Protein AF-A0AAE3WMZ9-F1 (afdb_monomer)

Nearest PDB structures (foldseek):
  2ive-assembly1_A  TM=8.200E-01  e=1.155E-06  Myxococcus xanthus
  2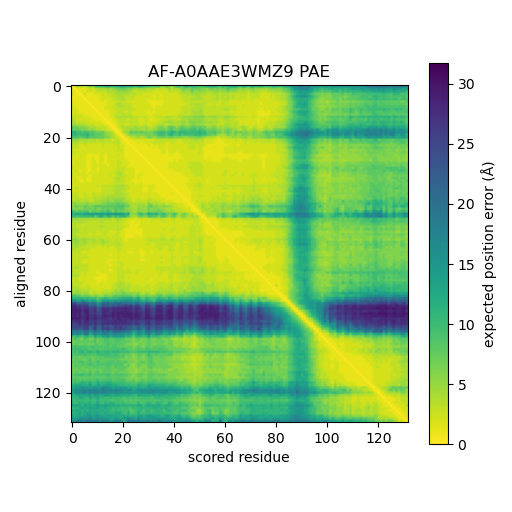ive-assembly2_B  TM=8.309E-01  e=5.685E-06  Myxococcus xanthus
  2ivd-assembly1_A  TM=7.754E-01  e=2.100E-06  Myxococcus xanthus
  2ivd-assembly2_B  TM=7.984E-01  e=4.658E-06  Myxococcus xanthus
  4ivm-assembly1_B  TM=8.363E-01  e=3.649E-05  Homo sapiens

Radius of gyration: 21.32 Å; Cα contacts (8 Å, |Δi|>4): 100; chains: 1; bounding box: 53×37×50 Å

Solvent-accessible surface area (backbone atoms only — not comparable to full-atom values): 8154 Å² total; per-residue (Å²): 108,72,67,41,53,53,44,29,57,44,22,77,73,44,78,47,80,83,75,84,69,83,48,26,42,39,60,52,41,33,71,45,32,25,58,60,47,33,68,74,47,49,47,63,58,45,33,75,74,68,72,51,63,46,70,72,37,49,26,65,84,72,52,42,65,57,57,54,30,18,72,75,51,34,11,49,67,60,26,51,64,69,67,44,76,73,77,65,96,65,63,99,76,61,80,79,73,63,95,76,82,79,50,99,83,40,69,65,52,58,56,56,51,53,58,72,66,45,81,90,60,87,86,75,77,96,65,82,86,88,76,134

InterPro domains:
  IPR002937 Amine oxidase [PF01593] (4-132)
  IPR004572 Protoporphyrinogen oxidase [TIGR00562] (1-132)
  IPR036188 FAD/NAD(P)-binding domain superfamily [G3DSA:3.50.50.60] (1-132)
  IPR036188 FAD/NAD(P)-binding domain superfamily [SSF51905] (4-132)
  IPR050464 Zeta Carotene Desaturase and Related Oxidoreductases [PTHR42923] (14-131)

Sequence (132 aa):
SLSGKARAAMDFILPASKTKDDQSLGEFFRRRVGDEVVENLIEPLLSGIYAGDIDKLSLMSTFPQFYQTEQKHRSLILGMKKTRPQGSGQQLTAKKQGQFQTLSTGLQTLVEEIEKQLKLTKVYKGTKVTKL

Structure (mmCIF, N/CA/C/O backbone):
data_AF-A0AAE3WMZ9-F1
#
_entry.id   AF-A0AAE3WMZ9-F1
#
loop_
_atom_site.group_PDB
_atom_site.id
_atom_site.type_symbol
_atom_site.label_atom_id
_atom_site.label_alt_id
_atom_site.label_comp_id
_atom_site.label_asym_id
_atom_site.label_entity_id
_atom_site.label_seq_id
_atom_site.pdbx_PDB_ins_code
_atom_site.Cartn_x
_atom_site.Cartn_y
_atom_site.Cartn_z
_atom_site.occupancy
_atom_site.B_iso_or_equiv
_atom_site.auth_seq_id
_atom_site.auth_comp_id
_atom_site.auth_asym_id
_atom_site.auth_atom_id
_atom_site.pdbx_PDB_model_num
ATOM 1 N N . SER A 1 1 ? 20.255 -7.873 -8.310 1.00 91.38 1 SER A N 1
ATOM 2 C CA . SER A 1 1 ? 21.070 -8.267 -9.468 1.00 91.38 1 SER A CA 1
ATOM 3 C C . SER A 1 1 ? 21.323 -7.052 -10.365 1.00 91.38 1 SER A C 1
ATOM 5 O O . SER A 1 1 ? 20.673 -6.016 -10.205 1.00 91.38 1 SER A O 1
ATOM 7 N N . LEU A 1 2 ? 22.299 -7.129 -11.277 1.00 92.81 2 LEU A N 1
ATOM 8 C CA . LEU A 1 2 ? 22.549 -6.059 -12.253 1.00 92.81 2 LEU A CA 1
ATOM 9 C C . LEU A 1 2 ? 21.416 -5.970 -13.290 1.00 92.81 2 LEU A C 1
ATOM 11 O O . LEU A 1 2 ? 20.991 -4.869 -13.636 1.00 92.81 2 LEU A O 1
ATOM 15 N N . SER A 1 3 ? 20.887 -7.117 -13.722 1.00 94.25 3 SER A N 1
ATOM 16 C CA . SER A 1 3 ? 19.760 -7.208 -14.655 1.00 94.25 3 SER A CA 1
ATOM 17 C C . SER A 1 3 ? 18.478 -6.611 -14.072 1.00 94.25 3 SER A C 1
ATOM 19 O O . SER A 1 3 ? 17.817 -5.838 -14.757 1.00 94.25 3 SER A O 1
ATOM 21 N N . GLY A 1 4 ? 18.166 -6.862 -12.798 1.00 94.12 4 GLY A N 1
ATOM 22 C CA . GLY A 1 4 ? 17.012 -6.274 -12.110 1.00 94.12 4 GLY A CA 1
ATOM 23 C C . GLY A 1 4 ? 17.094 -4.752 -12.003 1.00 94.12 4 GLY A C 1
ATOM 24 O O . GLY A 1 4 ? 16.128 -4.048 -12.285 1.00 94.12 4 GLY A O 1
ATOM 25 N N . LYS A 1 5 ? 18.279 -4.209 -11.696 1.00 95.19 5 LYS A N 1
ATOM 26 C CA . LYS A 1 5 ? 18.501 -2.752 -11.698 1.00 95.19 5 LYS A CA 1
ATOM 27 C C . LYS A 1 5 ? 18.361 -2.151 -13.097 1.00 95.19 5 LYS A C 1
ATOM 29 O O . LYS A 1 5 ? 17.738 -1.102 -13.240 1.00 95.19 5 LYS A O 1
ATOM 34 N N . ALA A 1 6 ? 18.909 -2.808 -14.120 1.00 96.38 6 ALA A N 1
ATOM 35 C CA . ALA A 1 6 ? 18.744 -2.383 -15.508 1.00 96.38 6 ALA A CA 1
ATOM 36 C C . ALA A 1 6 ? 17.264 -2.419 -15.930 1.00 96.38 6 ALA A C 1
ATOM 38 O O . ALA A 1 6 ? 16.764 -1.464 -16.523 1.00 96.38 6 ALA A O 1
ATOM 39 N N . ARG A 1 7 ? 16.531 -3.471 -15.540 1.00 96.69 7 ARG A N 1
ATOM 40 C CA . ARG A 1 7 ? 15.089 -3.603 -15.769 1.00 96.69 7 ARG A CA 1
ATOM 41 C C . ARG A 1 7 ? 14.294 -2.489 -15.095 1.00 96.69 7 ARG A C 1
ATOM 43 O O . ARG A 1 7 ? 13.397 -1.934 -15.730 1.00 96.69 7 ARG A O 1
ATOM 50 N N . ALA A 1 8 ? 14.633 -2.134 -13.861 1.00 96.50 8 ALA A N 1
ATOM 51 C CA . ALA A 1 8 ? 14.005 -1.028 -13.149 1.00 96.50 8 ALA A CA 1
ATOM 52 C C . ALA A 1 8 ? 14.307 0.328 -13.805 1.00 96.50 8 ALA A C 1
ATOM 54 O O . ALA A 1 8 ? 13.420 1.170 -13.924 1.00 96.50 8 ALA A O 1
ATOM 55 N N . ALA A 1 9 ? 15.533 0.524 -14.300 1.00 96.31 9 ALA A N 1
ATOM 56 C CA . ALA A 1 9 ? 15.919 1.732 -15.028 1.00 96.31 9 ALA A CA 1
ATOM 57 C C . ALA A 1 9 ? 15.134 1.914 -16.341 1.00 96.31 9 ALA A C 1
ATOM 59 O O . ALA A 1 9 ? 14.965 3.043 -16.800 1.00 96.31 9 ALA A O 1
ATOM 60 N N . MET A 1 10 ? 14.571 0.853 -16.927 1.00 96.56 10 MET A N 1
ATOM 61 C CA . MET A 1 10 ? 13.694 1.008 -18.092 1.00 96.56 10 MET A CA 1
ATOM 62 C C . MET A 1 10 ? 12.433 1.837 -17.794 1.00 96.56 10 MET A C 1
ATOM 64 O O . MET A 1 10 ? 11.863 2.406 -18.724 1.00 96.56 10 MET A O 1
ATOM 68 N N . ASP A 1 11 ? 12.038 2.021 -16.526 1.00 96.81 11 ASP A N 1
ATOM 69 C CA . ASP A 1 11 ? 10.955 2.941 -16.140 1.00 96.81 11 ASP A CA 1
ATOM 70 C C . ASP A 1 11 ? 11.126 4.359 -16.725 1.00 96.81 11 ASP A C 1
ATOM 72 O O . ASP A 1 11 ? 10.130 5.014 -17.038 1.00 96.81 11 ASP A O 1
ATOM 76 N N . PHE A 1 12 ? 12.366 4.818 -16.945 1.00 96.00 12 PHE A N 1
ATOM 77 C CA . PHE A 1 12 ? 12.662 6.122 -17.553 1.00 96.00 12 PHE A CA 1
ATOM 78 C C . PHE A 1 12 ? 12.163 6.256 -18.999 1.00 96.00 12 PHE A C 1
ATOM 80 O O . PHE A 1 12 ? 11.905 7.371 -19.464 1.00 96.00 12 PHE A O 1
ATOM 87 N N . ILE A 1 13 ? 12.036 5.144 -19.724 1.00 95.44 13 ILE A N 1
ATOM 88 C CA . ILE A 1 13 ? 11.693 5.120 -21.152 1.00 95.44 13 ILE A CA 1
ATOM 89 C C . ILE A 1 13 ? 10.360 4.426 -21.447 1.00 95.44 13 ILE A C 1
ATOM 91 O O . ILE A 1 13 ? 9.805 4.659 -22.520 1.00 95.44 13 ILE A O 1
ATOM 95 N N . LEU A 1 14 ? 9.811 3.648 -20.512 1.00 94.75 14 LEU A N 1
ATOM 96 C CA . LEU A 1 14 ? 8.521 2.980 -20.687 1.00 94.75 14 LEU A CA 1
ATOM 97 C C . LEU A 1 14 ? 7.367 3.987 -20.875 1.00 94.75 14 LEU A C 1
ATOM 99 O O . LEU A 1 14 ? 7.352 5.042 -20.232 1.00 94.75 14 LEU A O 1
ATOM 103 N N . PRO A 1 15 ? 6.391 3.692 -21.754 1.00 93.38 15 PRO A N 1
ATOM 104 C CA . PRO A 1 15 ? 5.195 4.513 -21.904 1.00 93.38 15 PRO A CA 1
ATOM 105 C C . PRO A 1 15 ? 4.293 4.412 -20.666 1.00 93.38 15 PRO A C 1
ATOM 107 O O . PRO A 1 15 ? 4.365 3.453 -19.899 1.00 93.38 15 PRO A O 1
ATOM 110 N N . ALA A 1 16 ? 3.429 5.411 -20.483 1.00 92.56 16 ALA A N 1
ATOM 111 C CA . ALA A 1 16 ? 2.368 5.357 -19.484 1.00 92.56 16 ALA A CA 1
ATOM 112 C C . ALA A 1 16 ? 1.328 4.294 -19.870 1.00 92.56 16 ALA A C 1
ATOM 114 O O . ALA A 1 16 ? 1.136 4.014 -21.061 1.00 92.56 16 ALA A O 1
ATOM 115 N N . SER A 1 17 ? 0.647 3.718 -18.880 1.00 89.38 17 SER A N 1
ATOM 116 C CA . SER A 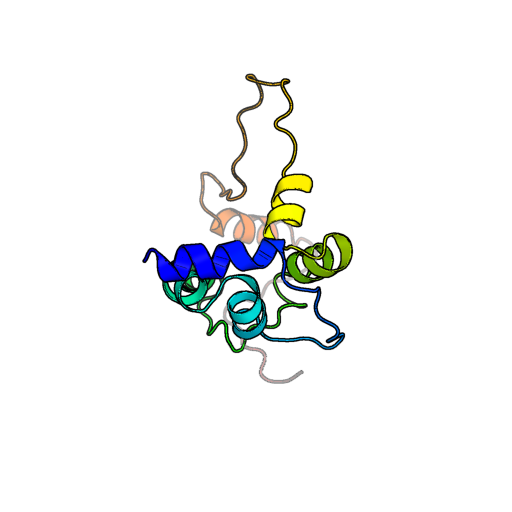1 17 ? -0.424 2.764 -19.141 1.00 89.38 17 SER A CA 1
ATOM 117 C C . SER A 1 17 ? -1.592 3.415 -19.882 1.00 89.38 17 SER A C 1
ATOM 119 O O . SER A 1 17 ? -2.005 4.540 -19.588 1.00 89.38 17 SER A O 1
ATOM 121 N N . LYS A 1 18 ? -2.157 2.671 -20.836 1.00 88.00 18 LYS A N 1
ATOM 122 C CA . LYS A 1 18 ? -3.440 3.012 -21.467 1.00 88.00 18 LYS A CA 1
ATOM 123 C C . LYS A 1 18 ? -4.631 2.443 -20.694 1.00 88.00 18 LYS A C 1
ATOM 125 O O . LYS A 1 18 ? -5.753 2.878 -20.937 1.00 88.00 18 LYS A O 1
ATOM 130 N N . THR A 1 19 ? -4.389 1.489 -19.794 1.00 80.81 19 THR A N 1
ATOM 131 C CA . THR A 1 19 ? -5.411 0.887 -18.937 1.00 80.81 19 THR A CA 1
ATOM 132 C C . THR A 1 19 ? -5.978 1.957 -18.017 1.00 80.81 19 THR A C 1
ATOM 134 O O . THR A 1 19 ? -5.231 2.573 -17.257 1.00 80.81 19 THR A O 1
ATOM 137 N N . LYS A 1 20 ? -7.286 2.199 -18.127 1.00 81.69 20 LYS A N 1
ATOM 138 C CA . LYS A 1 20 ? -8.023 3.128 -17.259 1.00 81.69 20 LYS A CA 1
ATOM 139 C C . LYS A 1 20 ? -8.713 2.420 -16.097 1.00 81.69 20 LYS A C 1
ATOM 141 O O . LYS A 1 20 ? -9.079 3.088 -15.135 1.00 81.69 20 LYS A O 1
ATOM 146 N N . ASP A 1 21 ? -8.878 1.108 -16.210 1.00 88.81 21 ASP A N 1
ATOM 147 C CA . ASP A 1 21 ? -9.462 0.271 -15.174 1.00 88.81 21 ASP A CA 1
ATOM 148 C C . ASP A 1 21 ? -8.461 0.026 -14.041 1.00 88.81 21 ASP A C 1
ATOM 150 O O . ASP A 1 21 ? -7.245 0.202 -14.195 1.00 88.81 21 ASP A O 1
ATOM 154 N N . ASP A 1 22 ? -8.993 -0.352 -12.882 1.00 93.94 22 ASP A N 1
ATOM 155 C CA . ASP A 1 22 ? -8.174 -0.711 -11.732 1.00 93.94 22 ASP A CA 1
ATOM 156 C C . ASP A 1 22 ? -7.374 -1.992 -12.011 1.00 93.94 22 ASP A C 1
ATOM 158 O O . ASP A 1 22 ? -7.823 -2.887 -12.726 1.00 93.94 22 ASP A O 1
ATOM 162 N N . GLN A 1 23 ? -6.174 -2.063 -11.444 1.00 94.62 23 GLN A N 1
ATOM 163 C CA . GLN A 1 23 ? -5.248 -3.186 -11.591 1.00 94.62 23 GLN A CA 1
ATOM 164 C C . GLN A 1 23 ? -4.607 -3.486 -10.238 1.00 94.62 23 GLN A C 1
ATOM 166 O O . GLN A 1 23 ? -4.639 -2.649 -9.329 1.00 94.62 23 GLN A O 1
ATOM 171 N N . SER A 1 24 ? -3.996 -4.659 -10.091 1.00 95.50 24 SER A N 1
ATOM 172 C CA . SER A 1 24 ? -3.312 -4.978 -8.841 1.00 95.50 24 SER A CA 1
ATOM 173 C C . SER A 1 24 ? -2.019 -4.174 -8.674 1.00 95.50 24 SER A C 1
ATOM 175 O O . SER A 1 24 ? -1.389 -3.740 -9.646 1.00 95.50 24 SER A O 1
ATOM 177 N N . LEU A 1 25 ? -1.584 -3.987 -7.427 1.00 94.44 25 LEU A N 1
ATOM 178 C CA . LEU A 1 25 ? -0.273 -3.403 -7.136 1.00 94.44 25 LEU A CA 1
ATOM 179 C C . LEU A 1 25 ? 0.848 -4.223 -7.772 1.00 94.44 25 LEU A C 1
ATOM 181 O O . LEU A 1 25 ? 1.772 -3.653 -8.356 1.00 94.44 25 LEU A O 1
ATOM 185 N N . GLY A 1 26 ? 0.751 -5.547 -7.683 1.00 95.38 26 GLY A N 1
ATOM 186 C CA . GLY A 1 26 ? 1.721 -6.459 -8.268 1.00 95.38 26 GLY A CA 1
ATOM 187 C C . GLY A 1 26 ? 1.854 -6.283 -9.779 1.00 95.38 26 GLY A C 1
ATOM 188 O O . GLY A 1 26 ? 2.966 -6.083 -10.271 1.00 95.38 26 GLY A O 1
ATOM 189 N N . GLU A 1 27 ? 0.742 -6.278 -10.516 1.00 95.56 27 GLU A N 1
ATOM 190 C CA . GLU A 1 27 ? 0.747 -6.070 -11.969 1.00 95.56 27 GLU A CA 1
ATOM 191 C C . GLU A 1 27 ? 1.357 -4.711 -12.334 1.00 95.56 27 GLU A C 1
ATOM 193 O O . GLU A 1 27 ? 2.259 -4.617 -13.179 1.00 95.56 27 GLU A O 1
ATOM 198 N N . PHE A 1 28 ? 0.923 -3.657 -11.640 1.00 96.06 28 PHE A N 1
ATOM 199 C CA . PHE A 1 28 ? 1.414 -2.305 -11.864 1.00 96.06 28 PHE A CA 1
ATOM 200 C C . PHE A 1 28 ? 2.932 -2.219 -11.678 1.00 96.06 28 PHE A C 1
ATOM 202 O O . PHE A 1 28 ? 3.653 -1.778 -12.580 1.00 96.06 28 PHE A O 1
ATOM 209 N N . PHE A 1 29 ? 3.448 -2.651 -10.527 1.00 95.94 29 PHE A N 1
ATOM 210 C CA . PHE A 1 29 ? 4.865 -2.491 -10.220 1.00 95.94 29 PHE A CA 1
ATOM 211 C C . PHE A 1 29 ? 5.757 -3.427 -11.034 1.00 95.94 29 PHE A C 1
ATOM 213 O O . PHE A 1 29 ? 6.812 -2.976 -11.485 1.00 95.94 29 PHE A O 1
ATOM 220 N N . ARG A 1 30 ? 5.345 -4.668 -11.322 1.00 96.50 30 ARG A N 1
ATOM 221 C CA . ARG A 1 30 ? 6.132 -5.574 -12.183 1.00 96.50 30 ARG A CA 1
ATOM 222 C C . ARG A 1 30 ? 6.300 -4.987 -13.581 1.00 96.50 30 ARG A C 1
ATOM 224 O O . ARG A 1 30 ? 7.405 -4.966 -14.131 1.00 96.50 30 ARG A O 1
ATOM 231 N N . ARG A 1 31 ? 5.246 -4.371 -14.125 1.00 95.62 31 ARG A N 1
ATOM 232 C CA . ARG A 1 31 ? 5.322 -3.642 -15.398 1.00 95.62 31 ARG A CA 1
ATOM 233 C C . ARG A 1 31 ? 6.274 -2.447 -15.329 1.00 95.62 31 ARG A C 1
ATOM 235 O O . ARG A 1 31 ? 7.062 -2.256 -16.259 1.00 95.62 31 ARG A O 1
ATOM 242 N N . ARG A 1 32 ? 6.244 -1.649 -14.257 1.00 95.31 32 ARG A N 1
ATOM 243 C CA . ARG A 1 32 ? 7.109 -0.460 -14.128 1.00 95.31 32 ARG A CA 1
ATOM 244 C C . ARG A 1 32 ? 8.567 -0.825 -13.842 1.00 95.31 32 ARG A C 1
ATOM 246 O O . ARG A 1 32 ? 9.447 -0.496 -14.636 1.00 95.31 32 ARG A O 1
ATOM 253 N N . VAL A 1 3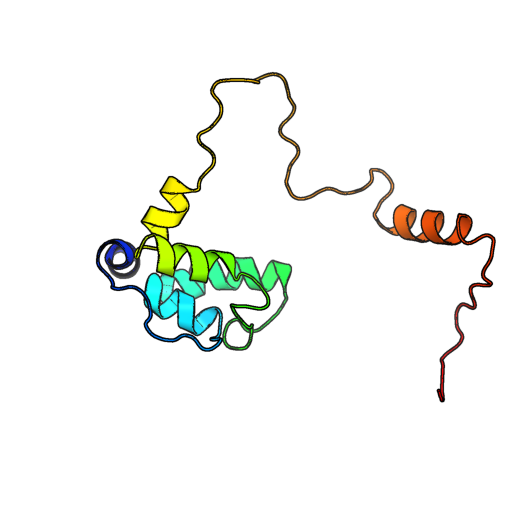3 ? 8.822 -1.526 -12.742 1.00 96.19 33 VAL A N 1
ATOM 254 C CA . VAL A 1 33 ? 10.164 -1.719 -12.168 1.00 96.19 33 VAL A CA 1
ATOM 255 C C . VAL A 1 33 ? 10.703 -3.148 -12.278 1.00 96.19 33 VAL A C 1
ATOM 257 O O . VAL A 1 33 ? 11.895 -3.355 -12.060 1.00 96.19 33 VAL A O 1
ATOM 260 N N . GLY A 1 34 ? 9.874 -4.105 -12.702 1.00 97.06 34 GLY A N 1
ATOM 261 C CA . GLY A 1 34 ? 10.252 -5.510 -12.874 1.00 97.06 34 GLY A CA 1
ATOM 262 C C . GLY A 1 34 ? 10.072 -6.362 -11.619 1.00 97.06 34 GLY A C 1
ATOM 263 O O . GLY A 1 34 ? 10.018 -5.845 -10.503 1.00 97.06 34 GLY A O 1
ATOM 264 N N . ASP A 1 35 ? 10.016 -7.676 -11.829 1.00 97.19 35 ASP A N 1
ATOM 265 C CA . ASP A 1 35 ? 9.694 -8.679 -10.803 1.00 97.19 35 ASP A CA 1
ATOM 266 C C . ASP A 1 35 ? 10.670 -8.651 -9.636 1.00 97.19 35 ASP A C 1
ATOM 268 O O . ASP A 1 35 ? 10.264 -8.595 -8.485 1.00 97.19 35 ASP A O 1
ATOM 272 N N . GLU A 1 36 ? 11.966 -8.550 -9.924 1.00 96.88 36 GLU A N 1
ATOM 273 C CA . GLU A 1 36 ? 12.984 -8.588 -8.878 1.00 96.88 36 GLU A CA 1
ATOM 274 C C . GLU A 1 36 ? 12.853 -7.433 -7.871 1.00 96.88 36 GLU A C 1
ATOM 276 O O . GLU A 1 36 ? 13.079 -7.624 -6.677 1.00 96.88 36 GLU A O 1
ATOM 281 N N . VAL A 1 37 ? 12.486 -6.228 -8.327 1.00 96.06 37 VAL A N 1
ATOM 282 C CA . VAL A 1 37 ? 12.239 -5.091 -7.421 1.00 96.06 37 VAL A CA 1
ATOM 283 C C . VAL A 1 37 ? 10.940 -5.295 -6.651 1.00 96.06 37 VAL A C 1
ATOM 285 O O . VAL A 1 37 ? 10.840 -4.893 -5.492 1.00 96.06 37 VAL A O 1
ATOM 288 N N . VAL A 1 38 ? 9.949 -5.920 -7.280 1.00 96.31 38 VAL A N 1
ATOM 289 C CA . VAL A 1 38 ? 8.688 -6.231 -6.620 1.00 96.31 38 VAL A CA 1
ATOM 290 C C . VAL A 1 38 ? 8.911 -7.226 -5.486 1.00 96.31 38 VAL A C 1
ATOM 292 O O . VAL A 1 38 ? 8.659 -6.877 -4.337 1.00 96.31 38 VAL A O 1
ATOM 295 N N . GLU A 1 39 ? 9.480 -8.387 -5.784 1.00 94.75 39 GLU A N 1
ATOM 296 C CA . GLU A 1 39 ? 9.672 -9.498 -4.845 1.00 94.75 39 GLU A CA 1
ATOM 297 C C . GLU A 1 39 ? 10.634 -9.150 -3.700 1.00 94.75 39 GLU A C 1
ATOM 299 O O . GLU A 1 39 ? 10.403 -9.513 -2.551 1.00 94.75 39 GLU A O 1
ATOM 304 N N . ASN A 1 40 ? 11.716 -8.413 -3.981 1.00 94.69 40 ASN A N 1
ATOM 305 C CA . ASN A 1 40 ? 12.758 -8.164 -2.976 1.00 94.69 40 ASN A CA 1
ATOM 306 C C . ASN A 1 40 ? 12.590 -6.851 -2.201 1.00 94.69 40 ASN A C 1
ATOM 308 O O . ASN A 1 40 ? 13.319 -6.627 -1.233 1.00 94.69 40 ASN A O 1
ATOM 312 N N . LEU A 1 41 ? 11.696 -5.952 -2.626 1.00 92.75 41 LEU A N 1
ATOM 313 C CA . LEU A 1 41 ? 11.551 -4.638 -1.991 1.00 92.75 41 LEU A CA 1
ATOM 314 C C . LEU A 1 41 ? 10.097 -4.230 -1.771 1.00 92.75 41 LEU A C 1
ATOM 316 O O . LEU A 1 41 ? 9.737 -3.866 -0.653 1.00 92.75 41 LEU A O 1
ATOM 320 N N . ILE A 1 42 ? 9.268 -4.259 -2.812 1.00 93.25 42 ILE A N 1
ATOM 321 C CA . ILE A 1 42 ? 7.898 -3.736 -2.720 1.00 93.25 42 ILE A CA 1
ATOM 322 C C . ILE A 1 42 ? 7.013 -4.684 -1.913 1.00 93.25 42 ILE A C 1
ATOM 324 O O . ILE A 1 42 ? 6.330 -4.243 -0.993 1.00 93.25 42 ILE A O 1
ATOM 328 N N . GLU A 1 43 ? 7.047 -5.977 -2.214 1.00 92.12 43 GLU A N 1
ATOM 329 C CA . GLU A 1 43 ? 6.251 -6.987 -1.523 1.00 92.12 43 GLU A CA 1
ATOM 330 C C . GLU A 1 43 ? 6.605 -7.099 -0.025 1.00 92.12 43 GLU A C 1
ATOM 332 O O . GLU A 1 43 ? 5.688 -7.007 0.797 1.00 92.12 43 GLU A O 1
ATOM 337 N N . PRO A 1 44 ? 7.888 -7.158 0.396 1.00 91.38 44 PRO A N 1
ATOM 338 C CA . PRO A 1 44 ? 8.249 -7.130 1.816 1.00 91.38 44 PRO A CA 1
ATOM 339 C C . PRO A 1 44 ? 7.792 -5.857 2.541 1.00 91.38 44 PRO A C 1
ATOM 341 O O . PRO A 1 44 ? 7.347 -5.912 3.685 1.00 91.38 44 PRO A O 1
ATOM 344 N N . LEU A 1 45 ? 7.868 -4.698 1.880 1.00 89.44 45 LEU A N 1
ATOM 345 C CA . LEU A 1 45 ? 7.421 -3.435 2.465 1.00 89.44 45 LEU A CA 1
ATOM 346 C C . LEU A 1 45 ? 5.900 -3.407 2.667 1.00 89.44 45 LEU A C 1
ATOM 348 O O . LEU A 1 45 ? 5.420 -2.975 3.714 1.00 89.44 45 LEU A O 1
ATOM 352 N N . LEU A 1 46 ? 5.140 -3.841 1.661 1.00 87.38 46 LEU A N 1
ATOM 353 C CA . LEU A 1 46 ? 3.680 -3.762 1.679 1.00 87.38 46 LEU A CA 1
ATOM 354 C C . LEU A 1 46 ? 3.033 -4.862 2.516 1.00 87.38 46 LEU A C 1
ATOM 356 O O . LEU A 1 46 ? 2.028 -4.598 3.180 1.00 87.38 46 LEU A O 1
ATOM 360 N N . SER A 1 47 ? 3.620 -6.057 2.544 1.00 84.12 47 SER A N 1
ATOM 361 C CA . SER A 1 47 ? 3.187 -7.138 3.435 1.00 84.12 47 SER A CA 1
ATOM 362 C C . SER A 1 47 ? 3.277 -6.730 4.909 1.00 84.12 47 SER A C 1
ATOM 364 O O . SER A 1 47 ? 2.397 -7.086 5.686 1.00 84.12 47 SER A O 1
ATOM 366 N N . GLY A 1 48 ? 4.241 -5.886 5.293 1.00 81.88 48 GLY A N 1
ATOM 367 C CA . GLY A 1 48 ? 4.318 -5.334 6.650 1.00 81.88 48 GLY A CA 1
ATOM 368 C C . GLY A 1 48 ? 3.173 -4.382 7.032 1.00 81.88 48 GLY A C 1
ATOM 369 O O . GLY A 1 48 ? 2.907 -4.204 8.217 1.00 81.88 48 GLY A O 1
ATOM 370 N N . ILE A 1 49 ? 2.492 -3.771 6.056 1.00 84.50 49 ILE A N 1
ATOM 371 C CA . ILE A 1 49 ? 1.412 -2.794 6.288 1.00 84.50 49 ILE A CA 1
ATOM 372 C C . ILE A 1 49 ? 0.039 -3.452 6.132 1.00 84.50 49 ILE A C 1
ATOM 374 O O . ILE A 1 49 ? -0.828 -3.289 6.987 1.00 84.50 49 ILE A O 1
ATOM 378 N N . TYR A 1 50 ? -0.159 -4.182 5.033 1.00 81.69 50 TYR A N 1
ATOM 379 C CA . TYR A 1 50 ? -1.458 -4.741 4.653 1.00 81.69 50 TYR A CA 1
ATOM 380 C C . TYR A 1 50 ? -1.572 -6.248 4.897 1.00 81.69 50 TYR A C 1
ATOM 382 O O . TYR A 1 50 ? -2.675 -6.775 4.783 1.00 81.69 50 TYR A O 1
ATOM 390 N N . ALA A 1 51 ? -0.466 -6.944 5.202 1.00 79.50 51 ALA A N 1
ATOM 391 C CA . ALA A 1 51 ? -0.412 -8.404 5.364 1.00 79.50 51 ALA A CA 1
ATOM 392 C C . ALA A 1 51 ? -1.112 -9.177 4.226 1.00 79.50 51 ALA A C 1
ATOM 394 O O . ALA A 1 51 ? -1.709 -10.230 4.446 1.00 79.50 51 ALA A O 1
ATOM 395 N N . GLY A 1 52 ? -1.073 -8.622 3.012 1.00 80.88 52 GLY A N 1
ATOM 396 C CA . GLY A 1 52 ? -1.867 -9.071 1.876 1.00 80.88 52 GLY A CA 1
ATOM 397 C C . GLY A 1 52 ? -1.024 -9.410 0.655 1.00 80.88 52 GLY A C 1
ATOM 398 O O . GLY A 1 52 ? 0.082 -8.906 0.475 1.00 80.88 52 GLY A O 1
ATOM 399 N N . ASP A 1 53 ? -1.603 -10.255 -0.190 1.00 90.19 53 ASP A N 1
ATOM 400 C CA . ASP A 1 53 ? -1.089 -10.627 -1.504 1.00 90.19 53 ASP A CA 1
ATOM 401 C C . ASP A 1 53 ? -1.172 -9.421 -2.457 1.00 90.19 53 ASP A C 1
ATOM 403 O O . ASP A 1 53 ? -2.266 -8.951 -2.791 1.00 90.19 53 ASP A O 1
ATOM 407 N N . ILE A 1 54 ? -0.016 -8.897 -2.880 1.00 93.25 54 ILE A N 1
ATOM 408 C CA . ILE A 1 54 ? 0.066 -7.687 -3.712 1.00 93.25 54 ILE A CA 1
ATOM 409 C C . ILE A 1 54 ? -0.605 -7.853 -5.078 1.00 93.25 54 ILE A C 1
ATOM 411 O O . ILE A 1 54 ? -1.001 -6.855 -5.685 1.00 93.25 54 ILE A O 1
ATOM 415 N N . ASP A 1 55 ? -0.784 -9.090 -5.542 1.00 94.31 55 ASP A N 1
ATOM 416 C CA . ASP A 1 55 ? -1.474 -9.401 -6.791 1.00 94.31 55 ASP A CA 1
ATOM 417 C C . ASP A 1 55 ? -2.996 -9.326 -6.671 1.00 94.31 55 ASP A C 1
ATOM 419 O O . ASP A 1 55 ? -3.701 -9.341 -7.679 1.00 94.31 55 ASP A O 1
ATOM 423 N N . LYS A 1 56 ? -3.509 -9.162 -5.450 1.00 93.19 56 LYS A N 1
ATOM 424 C CA . LYS A 1 56 ? -4.938 -8.983 -5.155 1.00 93.19 56 LYS A CA 1
ATOM 425 C C . LYS A 1 56 ? -5.272 -7.602 -4.601 1.00 93.19 56 LYS A C 1
ATOM 427 O O . LYS A 1 56 ? -6.446 -7.253 -4.501 1.00 93.19 56 LYS A O 1
ATOM 432 N N . LEU A 1 57 ? -4.266 -6.809 -4.232 1.00 93.06 57 LEU A N 1
ATOM 433 C CA . LEU A 1 57 ? -4.472 -5.457 -3.720 1.00 93.06 57 LEU A CA 1
ATOM 434 C C . LEU A 1 57 ? -4.738 -4.477 -4.866 1.00 93.06 57 LEU A C 1
ATOM 436 O O . LEU A 1 57 ? -3.882 -4.267 -5.719 1.00 93.06 57 LEU A O 1
ATOM 440 N N . SER A 1 58 ? -5.911 -3.845 -4.836 1.00 94.12 58 SER A N 1
ATOM 441 C CA . SER A 1 58 ? -6.314 -2.771 -5.753 1.00 94.12 58 SER A CA 1
ATOM 442 C C . SER A 1 58 ? -5.355 -1.580 -5.678 1.00 94.12 58 SER A C 1
ATOM 444 O O . SER A 1 58 ? -5.156 -1.008 -4.599 1.00 94.12 58 SER A O 1
ATOM 446 N N . LEU A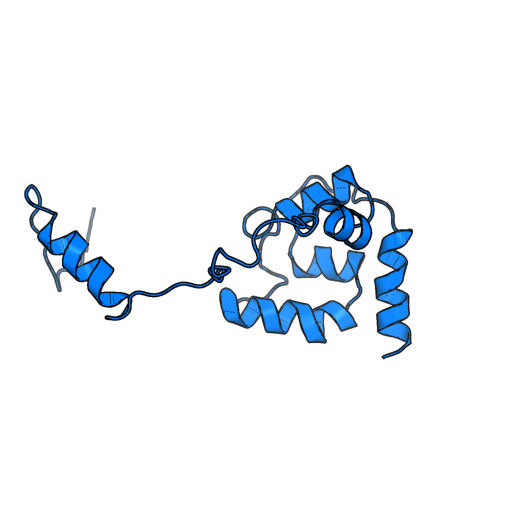 1 59 ? -4.800 -1.165 -6.820 1.00 94.44 59 LEU A N 1
ATOM 447 C CA . LEU A 1 59 ? -3.967 0.033 -6.921 1.00 94.44 59 LEU A CA 1
ATOM 448 C C . LEU A 1 59 ? -4.766 1.292 -6.582 1.00 94.44 59 LEU A C 1
ATOM 450 O O . LEU A 1 59 ? -4.273 2.140 -5.837 1.00 94.44 59 LEU A O 1
ATOM 454 N N . MET A 1 60 ? -5.995 1.412 -7.088 1.00 94.75 60 MET A N 1
ATOM 455 C CA . MET A 1 60 ? -6.812 2.612 -6.878 1.00 94.75 60 MET A CA 1
ATOM 456 C C . MET A 1 60 ? -7.290 2.767 -5.433 1.00 94.75 60 MET A C 1
ATOM 458 O O . MET A 1 60 ? -7.420 3.894 -4.958 1.00 94.75 60 MET A O 1
ATOM 462 N N . SER A 1 61 ? -7.512 1.661 -4.720 1.00 92.75 61 SER A N 1
ATOM 463 C CA . SER A 1 61 ? -7.982 1.688 -3.327 1.00 92.75 61 SER A CA 1
ATOM 464 C C . SER A 1 61 ? -6.855 1.887 -2.313 1.00 92.75 61 SER A C 1
ATOM 466 O O . SER A 1 61 ? -7.114 2.314 -1.190 1.00 92.75 61 SER A O 1
ATOM 468 N N . THR A 1 62 ? -5.613 1.560 -2.682 1.00 91.06 62 THR A N 1
ATOM 469 C CA . THR A 1 62 ? -4.461 1.593 -1.764 1.00 91.06 62 THR A CA 1
ATOM 470 C C . THR A 1 62 ? -3.526 2.762 -2.054 1.00 91.06 62 THR A C 1
ATOM 472 O O . THR A 1 62 ? -3.294 3.601 -1.184 1.00 91.06 62 THR A O 1
ATOM 475 N N . PHE A 1 63 ? -3.008 2.850 -3.282 1.00 91.31 63 PHE A N 1
ATOM 476 C CA . PHE A 1 63 ? -1.987 3.818 -3.673 1.00 91.31 63 PHE A CA 1
ATOM 477 C C . PHE A 1 63 ? -2.281 4.488 -5.032 1.00 91.31 63 PHE A C 1
ATOM 479 O O . PHE A 1 63 ? -1.438 4.456 -5.942 1.00 91.31 63 PHE A O 1
ATOM 486 N N . PRO A 1 64 ? -3.439 5.164 -5.188 1.00 93.19 64 PRO A N 1
ATOM 487 C CA . PRO A 1 64 ? -3.844 5.785 -6.453 1.00 93.19 64 PRO A CA 1
ATOM 488 C C . PRO A 1 64 ? -2.843 6.838 -6.958 1.00 93.19 64 PRO A C 1
ATOM 490 O O . PRO A 1 64 ? -2.750 7.104 -8.159 1.00 93.19 64 PRO A O 1
ATOM 493 N N . GLN A 1 65 ? -2.041 7.420 -6.064 1.00 92.44 65 GLN A N 1
ATOM 494 C CA . GLN A 1 65 ? -1.002 8.388 -6.400 1.00 92.44 65 GLN A CA 1
ATOM 495 C C . GLN A 1 65 ? 0.063 7.837 -7.356 1.00 92.44 65 GLN A C 1
ATOM 497 O O . GLN A 1 65 ? 0.632 8.614 -8.126 1.00 92.44 65 GLN A O 1
ATOM 502 N N . PHE A 1 66 ? 0.352 6.530 -7.349 1.00 93.94 66 PHE A N 1
ATOM 503 C CA . PHE A 1 66 ? 1.347 5.963 -8.264 1.00 93.94 66 PHE A CA 1
ATOM 504 C C . PHE A 1 66 ? 0.827 5.913 -9.697 1.00 93.94 66 PHE A C 1
ATOM 506 O O . PHE A 1 66 ? 1.551 6.310 -10.612 1.00 93.94 66 PHE A O 1
ATOM 513 N N . TYR A 1 67 ? -0.442 5.545 -9.881 1.00 94.44 67 TYR A N 1
ATOM 514 C CA . TYR A 1 67 ? -1.109 5.652 -11.176 1.00 94.44 67 TYR A CA 1
ATOM 515 C C . TYR A 1 67 ? -1.129 7.102 -11.665 1.00 94.44 67 TYR A C 1
ATOM 517 O O . TYR A 1 67 ? -0.685 7.397 -12.770 1.00 94.44 67 TYR A O 1
ATOM 525 N N . GLN A 1 68 ? -1.558 8.044 -10.822 1.00 93.31 68 GLN A N 1
ATOM 526 C CA . GLN A 1 68 ? -1.596 9.467 -11.185 1.00 93.31 68 GLN A CA 1
ATOM 527 C C . GLN A 1 68 ? -0.209 10.001 -11.576 1.00 93.31 68 GLN A C 1
ATOM 529 O O . GLN A 1 68 ? -0.070 10.769 -12.530 1.00 93.31 68 GLN A O 1
ATOM 534 N N . THR A 1 69 ? 0.830 9.571 -10.856 1.00 94.19 69 THR A N 1
ATOM 535 C CA . THR A 1 69 ? 2.223 9.933 -11.134 1.00 94.19 69 THR A CA 1
ATOM 536 C C . THR A 1 69 ? 2.687 9.366 -12.475 1.00 94.19 69 THR A C 1
ATOM 538 O O . THR A 1 69 ? 3.284 10.106 -13.259 1.00 94.19 69 THR A O 1
ATOM 541 N N . GLU A 1 70 ? 2.380 8.099 -12.771 1.00 95.00 70 GLU A N 1
ATOM 542 C CA . GLU A 1 70 ? 2.629 7.496 -14.084 1.00 95.00 70 GLU A CA 1
ATOM 543 C C . GLU A 1 70 ? 1.926 8.292 -15.190 1.00 95.00 70 GLU A C 1
ATOM 545 O O . GLU A 1 70 ? 2.584 8.705 -16.142 1.00 95.00 70 GLU A O 1
ATOM 550 N N . GLN A 1 71 ? 0.629 8.579 -15.057 1.00 94.31 71 GLN A N 1
ATOM 551 C CA . GLN A 1 71 ? -0.122 9.277 -16.106 1.00 94.31 71 GLN A CA 1
ATOM 552 C C . GLN A 1 71 ? 0.393 10.704 -16.341 1.00 94.31 71 GLN A C 1
ATOM 554 O O . GLN A 1 71 ? 0.455 11.164 -17.481 1.00 94.31 71 GLN A O 1
ATOM 559 N N . LYS A 1 72 ? 0.811 11.408 -15.283 1.00 94.12 72 LYS A N 1
ATOM 560 C CA . LYS A 1 72 ? 1.314 12.788 -15.376 1.00 94.12 72 LYS A CA 1
ATOM 561 C C . LYS A 1 72 ? 2.748 12.879 -15.894 1.00 94.12 72 LYS A C 1
ATOM 563 O O . LYS A 1 72 ? 3.094 13.830 -16.593 1.00 94.12 72 LYS A O 1
ATOM 568 N N . HIS A 1 73 ? 3.613 11.947 -15.500 1.00 94.44 73 HIS A N 1
ATOM 569 C CA . HIS A 1 73 ? 5.056 12.044 -15.743 1.00 94.44 73 HIS A CA 1
ATOM 570 C C . HIS A 1 73 ? 5.607 10.972 -16.675 1.00 94.44 73 HIS A C 1
ATOM 572 O O . HIS A 1 73 ? 6.798 11.025 -16.997 1.00 94.44 73 HIS A O 1
ATOM 578 N N . ARG A 1 74 ? 4.767 10.032 -17.121 1.00 95.12 74 ARG A N 1
ATOM 579 C CA . ARG A 1 74 ? 5.081 8.826 -17.902 1.00 95.12 74 ARG A CA 1
ATOM 580 C C . ARG A 1 74 ? 5.991 7.826 -17.186 1.00 95.12 74 ARG A C 1
ATOM 582 O O . ARG A 1 74 ? 5.755 6.628 -17.278 1.00 95.12 74 ARG A O 1
ATOM 589 N N . SER A 1 75 ? 7.022 8.308 -16.499 1.00 95.94 75 SER A N 1
ATOM 590 C CA . SER A 1 75 ? 7.939 7.554 -15.644 1.00 95.94 75 SER A CA 1
ATOM 591 C C . SER A 1 75 ? 7.552 7.708 -14.179 1.00 95.94 75 SER A C 1
ATOM 593 O O . SER A 1 75 ? 7.407 8.834 -13.689 1.00 95.94 75 SER A O 1
ATOM 595 N N . LEU A 1 76 ? 7.432 6.581 -13.476 1.00 95.25 76 LEU A N 1
ATOM 596 C CA . LEU A 1 76 ? 7.151 6.566 -12.047 1.00 95.25 76 LEU A CA 1
ATOM 597 C C . LEU A 1 76 ? 8.343 7.125 -11.264 1.00 95.25 76 LEU A C 1
ATOM 599 O O . LEU A 1 76 ? 8.162 7.990 -10.411 1.00 95.25 76 LEU A O 1
ATOM 603 N N . ILE A 1 77 ? 9.567 6.715 -11.604 1.00 94.56 77 ILE A N 1
ATOM 604 C CA . ILE A 1 77 ? 10.800 7.162 -10.943 1.00 94.56 77 ILE A CA 1
ATOM 605 C C . ILE A 1 77 ? 11.011 8.668 -11.144 1.00 94.56 77 ILE A C 1
ATOM 607 O O . ILE A 1 77 ? 11.299 9.389 -10.185 1.00 94.56 77 ILE A O 1
ATOM 611 N N . LEU A 1 78 ? 10.839 9.180 -12.370 1.00 93.69 78 LEU A N 1
ATOM 612 C CA . LEU A 1 78 ? 10.936 10.622 -12.631 1.00 93.69 78 LEU A CA 1
ATOM 613 C C . LEU A 1 78 ? 9.832 11.396 -11.924 1.00 93.69 78 LEU A C 1
ATOM 615 O O . LEU A 1 78 ? 10.102 12.466 -11.376 1.00 93.69 78 LEU A O 1
ATOM 619 N N . GLY A 1 79 ? 8.609 10.871 -11.942 1.00 92.75 79 GLY A N 1
ATOM 620 C CA . GLY A 1 79 ? 7.482 11.486 -11.265 1.00 92.75 79 GLY A CA 1
ATOM 621 C C . GLY A 1 79 ? 7.728 11.598 -9.765 1.00 92.75 79 GLY A C 1
ATOM 622 O O . GLY A 1 79 ? 7.686 12.704 -9.238 1.00 92.75 79 GLY A O 1
ATOM 623 N N . MET A 1 80 ? 8.127 10.505 -9.110 1.00 91.38 80 MET A N 1
ATOM 624 C CA . MET A 1 80 ? 8.479 10.493 -7.687 1.00 91.38 80 MET A CA 1
ATOM 625 C C . MET A 1 80 ? 9.659 11.414 -7.360 1.00 91.38 80 MET A C 1
ATOM 627 O O . MET A 1 80 ? 9.655 12.071 -6.322 1.00 91.38 80 MET A O 1
ATOM 631 N N . LYS A 1 81 ? 10.668 11.523 -8.236 1.00 90.62 81 LYS A N 1
ATOM 632 C CA . LYS A 1 81 ? 11.786 12.463 -8.040 1.00 90.62 81 LYS A CA 1
ATOM 633 C C . LYS A 1 81 ? 11.331 13.926 -8.103 1.00 90.62 81 LYS A C 1
ATOM 635 O O . LYS A 1 81 ? 11.879 14.750 -7.378 1.00 90.62 81 LYS A O 1
ATOM 640 N N . LYS A 1 82 ? 10.359 14.247 -8.962 1.00 87.81 82 LYS A N 1
ATOM 641 C CA . LYS A 1 82 ? 9.803 15.602 -9.128 1.00 87.81 82 LYS A CA 1
ATOM 642 C C . LYS A 1 82 ? 8.802 15.974 -8.037 1.00 87.81 82 LYS A C 1
ATOM 644 O O . LYS A 1 82 ? 8.728 17.141 -7.672 1.00 87.81 82 LYS A O 1
ATOM 649 N N . THR A 1 83 ? 8.030 15.007 -7.546 1.00 81.56 83 THR A N 1
ATOM 650 C CA . THR A 1 83 ? 7.053 15.202 -6.463 1.00 81.56 83 THR A CA 1
ATOM 651 C C . THR A 1 83 ? 7.662 15.038 -5.082 1.00 81.56 83 THR A C 1
ATOM 653 O O . THR A 1 83 ? 7.025 15.401 -4.094 1.00 81.56 83 THR A O 1
ATOM 656 N N . ARG A 1 84 ? 8.902 14.536 -4.994 1.00 76.44 84 ARG A N 1
ATOM 657 C CA . ARG A 1 84 ? 9.674 14.577 -3.759 1.00 76.44 84 ARG A CA 1
ATOM 658 C C . ARG A 1 84 ? 9.699 16.032 -3.295 1.00 76.44 84 ARG A C 1
ATOM 660 O O . ARG A 1 84 ? 10.193 16.871 -4.052 1.00 76.44 84 ARG A O 1
ATOM 667 N N . PRO A 1 85 ? 9.184 16.345 -2.092 1.00 65.62 85 PRO A N 1
ATOM 668 C CA . PRO A 1 85 ? 9.291 17.692 -1.564 1.00 65.62 85 PRO A CA 1
ATOM 669 C C . PRO A 1 85 ? 10.769 18.066 -1.623 1.00 65.62 85 PRO A C 1
ATOM 671 O O . PRO A 1 85 ? 11.611 17.356 -1.056 1.00 65.62 85 PRO A O 1
ATOM 674 N N . GLN A 1 86 ? 11.098 19.109 -2.397 1.00 57.66 86 GLN A N 1
ATOM 675 C CA . GLN A 1 86 ? 12.434 19.684 -2.345 1.00 57.66 86 GLN A CA 1
ATOM 676 C C . GLN A 1 86 ? 12.664 19.972 -0.875 1.00 57.66 86 GLN A C 1
ATOM 678 O O . GLN A 1 86 ? 11.823 20.621 -0.254 1.00 57.66 86 GLN A O 1
ATOM 683 N N . GLY A 1 87 ? 13.714 19.382 -0.298 1.00 51.25 87 GLY A N 1
ATOM 684 C CA . GLY A 1 87 ? 14.052 19.653 1.085 1.00 51.25 87 GLY A CA 1
ATOM 685 C C . GLY A 1 87 ? 14.098 21.161 1.214 1.00 51.25 87 GLY A C 1
ATOM 686 O O . GLY A 1 87 ? 14.953 21.792 0.597 1.00 51.25 87 GLY A O 1
ATOM 687 N N . SER A 1 88 ? 13.130 21.737 1.924 1.00 42.66 88 SER A N 1
ATOM 688 C CA . SER A 1 88 ? 13.185 23.135 2.272 1.00 42.66 88 SER A CA 1
ATOM 689 C C . SER A 1 88 ? 14.533 23.298 2.955 1.00 42.66 88 SER A C 1
ATOM 691 O O . SER A 1 88 ? 14.785 22.702 4.004 1.00 42.66 88 SER A O 1
ATOM 693 N N . GLY A 1 89 ? 15.419 24.089 2.356 1.00 49.00 89 GLY A N 1
ATOM 694 C CA . GLY A 1 89 ? 16.610 24.626 3.012 1.00 49.00 89 GLY A CA 1
ATOM 695 C C . GLY A 1 89 ? 16.246 25.561 4.172 1.00 49.00 89 GLY A C 1
ATOM 696 O O . GLY A 1 89 ? 16.945 26.528 4.432 1.00 49.00 89 GLY A O 1
ATOM 697 N N . GLN A 1 90 ? 15.133 25.303 4.856 1.00 46.97 90 GLN A N 1
ATOM 698 C CA . GLN A 1 90 ? 14.613 26.047 5.977 1.00 46.97 90 GLN A CA 1
ATOM 699 C C . GLN A 1 90 ? 14.019 25.065 6.983 1.00 46.97 90 GLN A C 1
ATOM 701 O O . GLN A 1 90 ? 13.171 24.237 6.647 1.00 46.97 90 GLN A O 1
ATOM 706 N N . GLN A 1 91 ? 14.490 25.247 8.217 1.00 43.97 91 GLN A N 1
ATOM 707 C CA . GLN A 1 91 ? 14.125 24.588 9.471 1.00 43.97 91 GLN A CA 1
ATOM 708 C C . GLN A 1 91 ? 14.894 23.302 9.802 1.00 43.97 91 GLN A C 1
ATOM 710 O O . GLN A 1 91 ? 14.353 22.208 9.912 1.00 43.97 91 GLN A O 1
ATOM 715 N N . LEU A 1 92 ? 16.172 23.508 10.137 1.00 48.66 92 LEU A N 1
ATOM 716 C CA . LEU A 1 92 ? 16.949 22.671 11.064 1.00 48.66 92 LEU A CA 1
ATOM 717 C C . LEU A 1 92 ? 16.413 22.724 12.520 1.00 48.66 92 LEU A C 1
ATOM 719 O O . LEU A 1 92 ? 17.045 22.188 13.422 1.00 48.66 92 LEU A O 1
ATOM 723 N N . THR A 1 93 ? 15.265 23.368 12.768 1.00 51.94 93 THR A N 1
ATOM 724 C CA . THR A 1 93 ? 14.716 23.641 14.110 1.00 51.94 93 THR A CA 1
ATOM 725 C C . THR A 1 93 ? 13.362 22.983 14.389 1.00 51.94 93 THR A C 1
ATOM 727 O O . THR A 1 93 ? 12.989 22.845 15.551 1.00 51.94 93 THR A O 1
ATOM 730 N N . ALA A 1 94 ? 12.635 22.513 13.370 1.00 55.81 94 ALA A N 1
ATOM 731 C CA . ALA A 1 94 ? 11.436 21.706 13.569 1.00 55.81 94 ALA A CA 1
ATOM 732 C C . ALA A 1 94 ? 11.841 20.229 13.577 1.00 55.81 94 ALA A C 1
ATOM 734 O O . ALA A 1 94 ? 12.282 19.688 12.560 1.00 55.81 94 ALA A O 1
ATOM 735 N N . LYS A 1 95 ? 11.729 19.570 14.737 1.00 55.75 95 LYS A N 1
ATOM 736 C CA . LYS A 1 95 ? 11.949 18.124 14.879 1.00 55.75 95 LYS A CA 1
ATOM 737 C C . LYS A 1 95 ? 11.071 17.433 13.833 1.00 55.75 95 LYS A C 1
ATO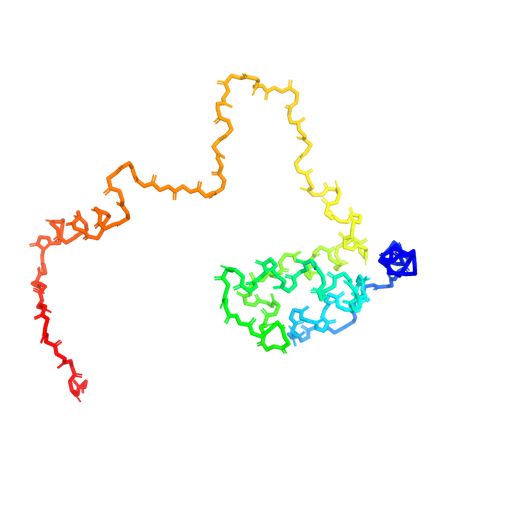M 739 O O . LYS A 1 95 ? 9.852 17.469 13.966 1.00 55.75 95 LYS A O 1
ATOM 744 N N . LYS A 1 96 ? 11.673 16.883 12.768 1.00 59.22 96 LYS A N 1
ATOM 745 C CA . LYS A 1 96 ? 10.942 16.203 11.688 1.00 59.22 96 LYS A CA 1
ATOM 746 C C . LYS A 1 96 ? 10.117 15.087 12.316 1.00 59.22 96 LYS A C 1
ATOM 748 O O . LYS A 1 96 ? 10.655 14.042 12.673 1.00 59.22 96 LYS A O 1
ATOM 753 N N . GLN A 1 97 ? 8.832 15.348 12.517 1.00 66.88 97 GLN A N 1
ATOM 754 C CA . GLN A 1 97 ? 7.896 14.364 13.025 1.00 66.88 97 GLN A CA 1
ATOM 755 C C . GLN A 1 97 ? 7.808 13.255 11.975 1.00 66.88 97 GLN A C 1
ATOM 757 O O . GLN A 1 97 ? 7.561 13.521 10.798 1.00 66.88 97 GLN A O 1
ATOM 762 N N . GLY A 1 98 ? 8.101 12.021 12.388 1.00 76.38 98 GLY A N 1
ATOM 763 C CA . GLY A 1 98 ? 7.950 10.855 11.525 1.00 76.38 98 GLY A CA 1
ATOM 764 C C . GLY A 1 98 ? 6.500 10.700 11.0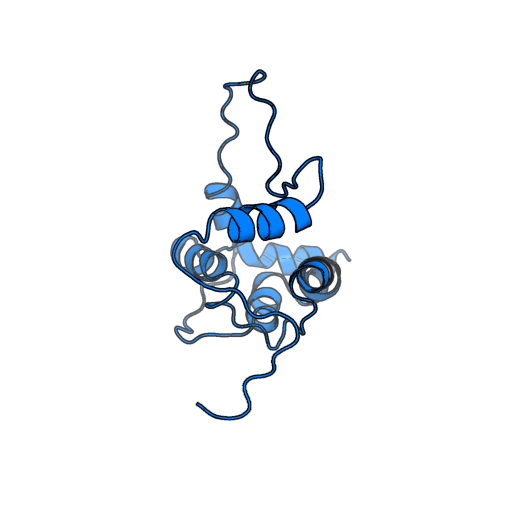66 1.00 76.38 98 GLY A C 1
ATOM 765 O O . GLY A 1 98 ? 5.578 11.183 11.722 1.00 76.38 98 GLY A O 1
ATOM 766 N N . GLN A 1 99 ? 6.298 10.017 9.937 1.00 78.44 99 GLN A N 1
ATOM 767 C CA . GLN A 1 99 ? 4.951 9.700 9.444 1.00 78.44 99 GLN A CA 1
ATOM 768 C C . GLN A 1 99 ? 4.212 8.726 10.373 1.00 78.44 99 GLN A C 1
ATOM 770 O O . GLN A 1 99 ? 2.992 8.770 10.467 1.00 78.44 99 GLN A O 1
ATOM 775 N N . PHE A 1 100 ? 4.956 7.876 11.083 1.00 85.00 100 PHE A N 1
ATOM 776 C CA . PHE A 1 100 ? 4.420 6.983 12.101 1.00 85.00 100 P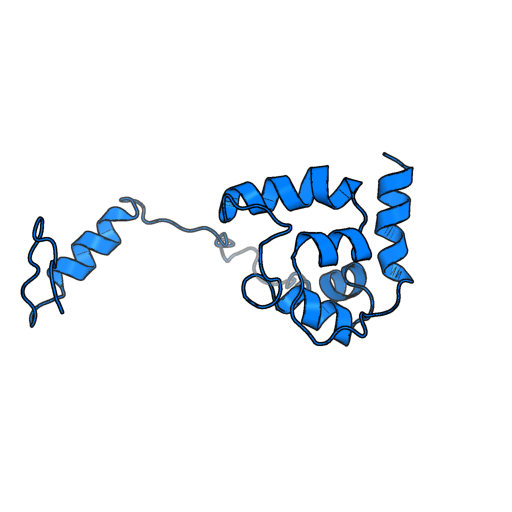HE A CA 1
ATOM 777 C C . PHE A 1 100 ? 4.492 7.659 13.465 1.00 85.00 100 PHE A C 1
ATOM 779 O O . PHE A 1 100 ? 5.559 8.115 13.880 1.00 85.00 100 PHE A O 1
ATOM 786 N N . GLN A 1 101 ? 3.354 7.718 14.150 1.00 90.31 101 GLN A N 1
ATOM 787 C CA . GLN A 1 101 ? 3.215 8.318 15.471 1.00 90.31 101 GLN A CA 1
ATOM 788 C C . GLN A 1 101 ? 2.430 7.383 16.382 1.00 90.31 101 GLN A C 1
ATOM 790 O O . GLN A 1 101 ? 1.590 6.607 15.930 1.00 90.31 101 GLN A O 1
ATOM 795 N N . THR A 1 102 ? 2.696 7.485 17.677 1.00 93.56 102 THR A N 1
ATOM 796 C CA . THR A 1 102 ? 1.945 6.789 18.720 1.00 93.56 102 THR A CA 1
ATOM 797 C C . THR A 1 102 ? 1.791 7.705 19.930 1.00 93.56 102 THR A C 1
ATOM 799 O O . THR A 1 102 ? 2.494 8.712 20.049 1.00 93.56 102 THR A O 1
ATOM 802 N N . LEU A 1 103 ? 0.872 7.367 20.828 1.00 94.00 103 LEU A N 1
ATOM 803 C CA . LEU A 1 103 ? 0.754 8.027 22.125 1.00 94.00 103 LEU A CA 1
ATOM 804 C C . LEU A 1 103 ? 1.814 7.458 23.072 1.00 94.00 103 LEU A C 1
ATOM 806 O O . LEU A 1 103 ? 2.075 6.255 23.059 1.00 94.00 103 LEU A O 1
ATOM 810 N N . SER A 1 104 ? 2.394 8.299 23.930 1.00 93.94 104 SER A N 1
ATOM 811 C CA . SER A 1 104 ? 3.364 7.859 24.947 1.00 93.94 104 SER A CA 1
ATOM 812 C C . SER A 1 104 ? 2.785 6.819 25.915 1.00 93.94 104 SER A C 1
ATOM 814 O O . SER A 1 104 ? 3.535 6.047 26.502 1.00 93.94 104 SER A O 1
ATOM 816 N N . THR A 1 105 ? 1.460 6.777 26.048 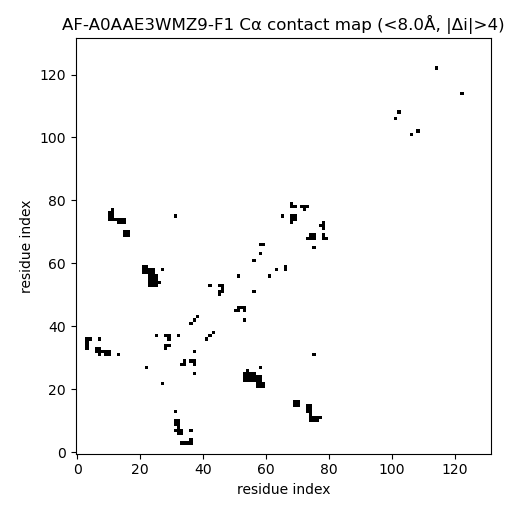1.00 95.50 105 THR A N 1
ATOM 817 C CA . THR A 1 105 ? 0.695 5.824 26.863 1.00 95.50 105 THR A CA 1
ATOM 818 C C . THR A 1 105 ? 0.128 4.643 26.062 1.00 95.50 105 THR A C 1
ATOM 820 O O . THR A 1 105 ? -0.573 3.806 26.622 1.00 95.50 105 THR A O 1
ATOM 823 N N . GLY A 1 106 ? 0.428 4.547 24.762 1.00 96.00 106 GLY A N 1
ATOM 824 C CA . GLY A 1 106 ? -0.087 3.512 23.861 1.00 96.00 106 GLY A CA 1
ATOM 825 C C . GLY A 1 106 ? -1.420 3.867 23.186 1.00 96.00 106 GLY A C 1
ATOM 826 O O . GLY A 1 106 ? -2.178 4.720 23.643 1.00 96.00 106 GLY A O 1
ATOM 827 N N . LEU A 1 107 ? -1.721 3.200 22.064 1.00 97.12 107 LEU A N 1
ATOM 828 C CA . LEU A 1 107 ? -2.915 3.489 21.249 1.00 97.12 107 LEU A CA 1
ATOM 829 C C . LEU A 1 107 ? -4.237 3.147 21.950 1.00 97.12 107 LEU A C 1
ATOM 831 O O . LEU A 1 107 ? -5.271 3.708 21.596 1.00 97.12 107 LEU A O 1
ATOM 835 N N . GLN A 1 108 ? -4.217 2.281 22.967 1.00 96.88 108 GLN A N 1
ATOM 836 C CA . GLN A 1 108 ? -5.405 1.968 23.763 1.00 96.88 108 GLN A CA 1
ATOM 837 C C . GLN A 1 108 ? -5.982 3.214 24.449 1.00 96.88 108 GLN A C 1
ATOM 839 O O . GLN A 1 108 ? -7.201 3.361 24.514 1.00 96.88 108 GLN A O 1
ATOM 844 N N . THR A 1 109 ? -5.129 4.158 24.863 1.00 97.12 109 THR A N 1
ATOM 845 C CA . THR A 1 109 ? -5.567 5.416 25.481 1.00 97.12 109 THR A CA 1
ATOM 846 C C . THR A 1 109 ? -6.508 6.212 24.577 1.00 97.12 109 THR A C 1
ATOM 848 O O . THR A 1 109 ? -7.441 6.836 25.072 1.00 97.12 109 THR A O 1
ATOM 851 N N . LEU A 1 110 ? -6.312 6.166 23.254 1.00 96.62 110 LEU A N 1
ATOM 852 C CA . LEU A 1 110 ? -7.214 6.826 22.307 1.00 96.62 110 LEU A CA 1
ATOM 853 C C . LEU A 1 110 ? -8.634 6.259 22.411 1.00 96.62 110 LEU A C 1
ATOM 855 O O . LEU A 1 110 ? -9.601 7.014 22.455 1.00 96.62 110 LEU A O 1
ATOM 859 N N . VAL A 1 111 ? -8.756 4.934 22.469 1.00 95.81 111 VAL A N 1
ATOM 860 C CA . VAL A 1 111 ? -10.049 4.242 22.545 1.00 95.81 111 VAL A CA 1
ATOM 861 C C . VAL A 1 111 ? -10.736 4.527 23.880 1.00 95.81 111 VAL A C 1
ATOM 863 O O . VAL A 1 111 ? -11.920 4.857 23.902 1.00 95.81 111 VAL A O 1
ATOM 866 N N . GLU A 1 112 ? -9.987 4.456 24.982 1.00 95.44 112 GLU A N 1
ATOM 867 C CA . GLU A 1 112 ? -10.494 4.745 26.328 1.00 95.44 112 GLU A CA 1
ATOM 868 C C . GLU A 1 112 ? -10.995 6.184 26.457 1.00 95.44 112 GLU A C 1
ATOM 870 O O . GLU A 1 112 ? -12.030 6.431 27.075 1.00 95.44 112 GLU A O 1
ATOM 875 N N . GLU A 1 113 ? -10.281 7.146 25.871 1.00 95.75 113 GLU A N 1
ATOM 876 C CA . GLU A 1 113 ? -10.681 8.547 25.943 1.00 95.75 113 GLU A CA 1
ATOM 877 C C . GLU A 1 113 ? -11.891 8.839 25.054 1.00 95.75 113 GLU A C 1
ATOM 879 O O . GLU A 1 113 ? -12.800 9.543 25.490 1.00 95.75 113 GLU A O 1
ATOM 884 N N . ILE A 1 114 ? -11.974 8.238 23.859 1.00 95.31 114 ILE A N 1
ATOM 885 C CA . ILE A 1 114 ? -13.188 8.312 23.032 1.00 95.31 114 ILE A CA 1
ATOM 886 C C . ILE A 1 114 ? -14.393 7.802 23.826 1.00 95.31 114 ILE A C 1
ATOM 888 O O . ILE A 1 114 ? -15.417 8.481 23.869 1.00 95.31 114 ILE A O 1
ATOM 892 N N . GLU A 1 115 ? -14.272 6.658 24.504 1.00 95.06 115 GLU A N 1
ATOM 893 C CA . GLU A 1 115 ? -15.359 6.093 25.310 1.00 95.06 115 GLU A CA 1
ATOM 894 C C . GLU A 1 115 ? -15.821 7.045 26.425 1.00 95.06 115 GLU A C 1
ATOM 896 O O . GLU A 1 115 ? -17.024 7.265 26.571 1.00 95.06 115 GLU A O 1
ATOM 901 N N . LYS A 1 116 ? -14.897 7.673 27.166 1.00 94.00 116 LYS A N 1
ATOM 902 C CA . LYS A 1 116 ? -15.247 8.652 28.216 1.00 94.00 116 LYS A CA 1
ATOM 903 C C . LYS A 1 116 ? -15.991 9.874 27.675 1.00 94.00 116 LYS A C 1
ATOM 905 O O . LYS A 1 116 ? -16.804 10.462 28.390 1.00 94.00 116 LYS A O 1
ATOM 910 N N . GLN A 1 117 ? -15.710 10.279 26.436 1.00 95.62 117 GLN A N 1
ATOM 911 C CA . GLN A 1 117 ? -16.325 11.456 25.816 1.00 95.62 117 GLN A CA 1
ATOM 912 C C . GLN A 1 117 ? -17.712 11.172 25.211 1.00 95.62 117 GLN A C 1
ATOM 914 O O . GLN A 1 117 ? -18.443 12.119 24.905 1.00 95.62 117 GLN A O 1
ATOM 919 N N . LEU A 1 118 ? -18.132 9.906 25.085 1.00 95.06 118 LEU A N 1
ATOM 920 C CA . LEU A 1 118 ? -19.469 9.519 24.612 1.00 95.06 118 LEU A CA 1
ATOM 921 C C . LEU A 1 118 ? -20.552 9.774 25.681 1.00 95.06 118 LEU A C 1
ATOM 923 O O . LEU A 1 118 ? -21.154 8.855 26.225 1.00 95.06 118 LEU A O 1
ATOM 927 N N . LYS A 1 119 ? -20.843 11.047 25.972 1.00 91.88 119 LYS A N 1
ATOM 928 C CA . LYS A 1 119 ? -21.794 11.464 27.025 1.00 91.88 119 LYS A CA 1
ATOM 929 C C . LYS A 1 119 ? -23.268 11.195 26.701 1.00 91.88 119 LYS A C 1
ATOM 931 O O . LYS A 1 119 ? -24.091 11.151 27.608 1.00 91.88 119 LYS A O 1
ATOM 936 N N . LEU A 1 120 ? -23.608 11.057 25.418 1.00 93.75 120 LEU A N 1
ATOM 937 C CA . LEU A 1 120 ? -24.990 10.913 24.936 1.00 93.75 120 LEU A CA 1
ATOM 938 C C . LEU A 1 120 ? -25.344 9.478 24.516 1.00 93.75 120 LEU A C 1
ATOM 940 O O . LEU A 1 120 ? -26.454 9.234 24.049 1.00 93.75 120 LEU A O 1
ATOM 944 N N . THR A 1 121 ? -24.425 8.526 24.689 1.00 93.50 121 THR A N 1
ATOM 945 C CA . THR A 1 121 ? -24.582 7.153 24.198 1.00 93.50 121 THR A CA 1
ATOM 946 C C . THR A 1 121 ? -24.199 6.161 25.290 1.00 93.50 121 THR A C 1
ATOM 948 O O . THR A 1 121 ? -23.258 6.388 26.042 1.00 93.50 121 THR A O 1
ATOM 951 N N . LYS A 1 122 ? -24.907 5.030 25.376 1.00 91.06 122 LYS A N 1
ATOM 952 C CA . LYS A 1 122 ? -24.496 3.898 26.219 1.00 91.06 122 LYS A CA 1
ATOM 953 C C . LYS A 1 122 ? -23.659 2.923 25.397 1.00 91.06 122 LYS A C 1
ATOM 955 O O . LYS A 1 122 ? -24.102 2.468 24.345 1.00 91.06 122 LYS A O 1
ATOM 960 N N . VAL A 1 123 ? -22.473 2.582 25.894 1.00 92.88 123 VAL A N 1
ATOM 961 C CA . VAL A 1 123 ? -21.583 1.590 25.277 1.00 92.88 123 VAL A CA 1
ATOM 962 C C . VAL A 1 123 ? -21.815 0.235 25.942 1.00 92.88 123 VAL A C 1
ATOM 964 O O . VAL A 1 123 ? -21.522 0.052 27.120 1.00 92.88 123 VAL A O 1
ATOM 967 N N . TYR A 1 124 ? -22.346 -0.726 25.187 1.00 93.25 124 TYR A N 1
ATOM 968 C CA . TYR A 1 124 ? -22.552 -2.098 25.653 1.00 93.25 124 TYR A CA 1
ATOM 969 C C . TYR A 1 124 ? -21.396 -2.986 25.178 1.00 93.25 124 TYR A C 1
ATOM 971 O O . TYR A 1 124 ? -21.281 -3.292 23.993 1.00 93.25 124 TYR A O 1
ATOM 979 N N . LYS A 1 125 ? -20.524 -3.402 26.104 1.00 93.62 125 LYS A N 1
ATOM 980 C CA . LYS A 1 125 ? -19.411 -4.332 25.835 1.00 93.62 125 LYS A CA 1
ATOM 981 C C . LYS A 1 125 ? -19.874 -5.784 25.988 1.00 93.62 125 LYS A C 1
ATOM 983 O O . LYS A 1 125 ? -20.844 -6.060 26.686 1.00 93.62 125 LYS A O 1
ATOM 988 N N . GLY A 1 126 ? -19.205 -6.717 25.307 1.00 94.31 126 GLY A N 1
ATOM 989 C CA . GLY A 1 126 ? -19.525 -8.151 25.389 1.00 94.31 126 GLY A CA 1
ATOM 990 C C . GLY A 1 126 ? -20.894 -8.550 24.816 1.00 94.31 126 GLY A C 1
ATOM 991 O O . GLY A 1 126 ? -21.324 -9.683 25.002 1.00 94.31 126 GLY A O 1
ATOM 992 N N . THR A 1 127 ? -21.583 -7.643 24.115 1.00 95.94 127 THR A N 1
ATOM 993 C CA . THR A 1 127 ? -22.910 -7.889 23.536 1.00 95.94 127 THR A CA 1
ATOM 994 C C . THR A 1 127 ? -22.789 -8.053 22.022 1.00 95.94 127 THR A C 1
ATOM 996 O O . THR A 1 127 ? -22.443 -7.107 21.318 1.00 95.94 127 THR A O 1
ATOM 999 N N . LYS A 1 128 ? -23.063 -9.256 21.505 1.00 95.56 128 LYS A N 1
ATOM 1000 C CA . LYS A 1 128 ? -23.055 -9.539 20.062 1.00 95.56 128 LYS A CA 1
ATOM 1001 C C . LYS A 1 128 ? -24.415 -9.197 19.449 1.00 95.56 128 LYS A C 1
ATOM 1003 O O . LYS A 1 128 ? -25.434 -9.711 19.901 1.00 95.56 128 LYS A O 1
ATOM 1008 N N . VAL A 1 129 ? -24.428 -8.396 18.386 1.00 95.38 129 VAL A N 1
ATOM 1009 C CA . VAL A 1 129 ? -25.638 -8.152 17.584 1.00 95.38 129 VAL A CA 1
ATOM 1010 C C . VAL A 1 129 ? -25.941 -9.405 16.753 1.00 95.38 129 VAL A C 1
ATOM 1012 O O . VAL A 1 129 ? -25.086 -9.864 15.996 1.00 95.38 129 VAL A O 1
ATOM 1015 N N . THR A 1 130 ? -27.125 -10.000 16.925 1.00 96.19 130 THR A N 1
ATOM 1016 C CA . THR A 1 130 ? -27.522 -11.256 16.251 1.00 96.19 130 THR A CA 1
ATOM 1017 C C . THR A 1 130 ? -28.463 -11.044 15.070 1.00 96.19 130 THR A C 1
ATOM 1019 O O . THR A 1 130 ? -28.524 -11.900 14.189 1.00 96.19 130 THR A O 1
ATOM 1022 N N . LYS A 1 131 ? -29.180 -9.918 15.043 1.00 89.62 131 LYS A N 1
ATOM 1023 C CA . LYS A 1 131 ? -30.064 -9.470 13.962 1.00 89.62 131 LYS A CA 1
ATOM 1024 C C . LYS A 1 131 ? -30.060 -7.939 13.920 1.00 89.62 131 LYS A C 1
ATOM 1026 O O . LYS A 1 131 ? -29.817 -7.319 14.957 1.00 89.62 131 LYS A O 1
ATOM 1031 N N . LEU A 1 132 ? -30.297 -7.378 12.735 1.00 83.31 132 LEU A N 1
ATOM 1032 C CA . LEU A 1 132 ? -30.529 -5.948 12.508 1.00 83.31 132 LEU A CA 1
ATOM 1033 C C . LEU A 1 132 ? -32.029 -5.683 12.386 1.00 83.31 132 LEU A C 1
ATOM 1035 O O . LEU A 1 132 ? -32.714 -6.564 11.815 1.00 83.31 132 LEU A O 1
#

Mean predicted aligned error: 7.56 Å

Organism: Bacillus pumilus (NCBI:txid1408)

Foldseek 3Di:
DVVLQVQLVCLVVAFFDPDPDWFFQQVVCCVRRNDVCCVVPVVVVVCVPPVDDRRPHTCCVPPVVQSVLCVVPVHSVVSCVVPVPPPPPDDPPPPPDDPDDADPVGPVVVVVVVVVPPPPDDDDPPDDDPDD

pLDDT: mean 88.71, std 12.69, range [42.66, 97.19]

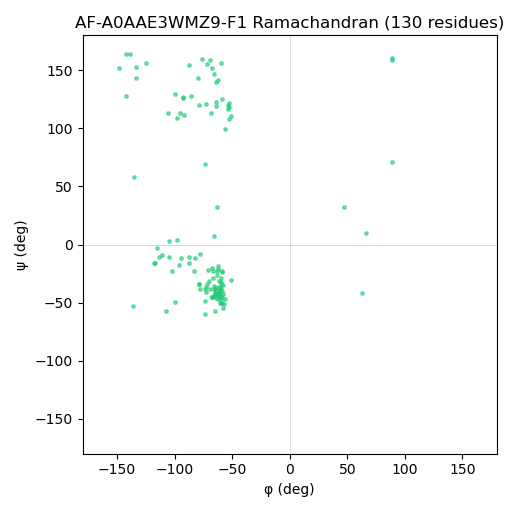Secondary structure (DSSP, 8-state):
-HHHHHHHHGGGTPPPP---S--BHHHHHHHHH-HHHIIIIIHHHHHHHH-S-TTTSBHHHH-HHHHHHHHHHS-HHHHHHHHSPP--S--TTS----S----TT-THHHHHHHHHH-TTS----S------